Protein AF-A0A3F2RKJ8-F1 (afdb_monomer_lite)

Organism: NCBI:txid325452

Secondary structure (DSSP, 8-state):
---GGGG---SSHHHHHHHHT--TTT-B-HHHHHHHHHHH----PPPS----GGGGGGHHHHTTSHHHHHHHHHS-SEEEEEEEE--SSSS-EEEEEEEEGGG--TT-EEEE-TTPPP-SEEEEEE--TT-----HHHH-S---------------S-EEEEEEE-TTSS------

Sequence (176 aa):
MKEIADYQRPLNVPDFVAEVGVDPALGLSRDEAMTRRTLYGANRVTPPVNCPSWVCCLLPCLMRTASMQAYQEALPREATVRRRVAAAQGQPATRRMRMDAMSLVYGDVVELKAGDVAGADLRIVECSDDCVVDQVALVGDEDEEVGQGSSRKHETRRCGVTCSHNISGHQLQERH

InterPro domains:
  IPR008250 P-type ATPase, A domain superfamily [SSF81653] (96-142)
  IPR023298 P-type ATPase, transmembrane domain superfamily [SSF81665] (11-55)
  IPR050510 Cation transport ATPase (P-type) [PTHR43294] (66-143)
  IPR059000 P-type ATPase, A domain [PF00122] (95-142)

Foldseek 3Di:
DDDPVVPPDPPDPVVNCVVLVADLVAWEAPVRLVVQCVVAPWLDDDQPDPDDPVCVVCVVVVCPDPSNVLVPVQADQKWWFKHWDDDPPPDIDIDIDIDGLRSDGAFTWTKDFFPDHDRADKAWDDFDPPDDDDCCSPPPPPDPPDDDDDPPDTGTHITTIGHHHRNSPDDDPPDD

Radius of gyration: 18.81 Å; chains: 1; bounding box: 42×44×57 Å

Structure (mmCIF, N/CA/C/O backbone):
data_AF-A0A3F2RKJ8-F1
#
_entry.id   AF-A0A3F2RKJ8-F1
#
loop_
_atom_site.group_PDB
_atom_site.id
_atom_site.type_symbol
_atom_site.label_atom_id
_atom_site.label_alt_id
_atom_site.label_comp_id
_atom_site.label_asym_id
_atom_site.label_entity_id
_atom_site.label_seq_id
_atom_site.pdbx_PDB_ins_code
_atom_site.Cartn_x
_atom_site.Cartn_y
_atom_site.Cartn_z
_atom_site.occupancy
_atom_site.B_iso_or_equiv
_atom_site.auth_seq_id
_atom_site.auth_comp_id
_atom_site.auth_asym_id
_atom_site.auth_atom_id
_atom_site.pdbx_PDB_model_num
ATOM 1 N N . MET A 1 1 ? -8.482 7.883 -22.719 1.00 44.50 1 MET A N 1
ATOM 2 C CA . MET A 1 1 ? -7.393 8.174 -21.769 1.00 44.50 1 MET A CA 1
ATOM 3 C C . MET A 1 1 ? -8.048 9.039 -20.707 1.00 44.50 1 MET A C 1
ATOM 5 O O . MET A 1 1 ? -8.664 10.015 -21.108 1.00 44.50 1 MET A O 1
ATOM 9 N N . LYS A 1 2 ? -8.1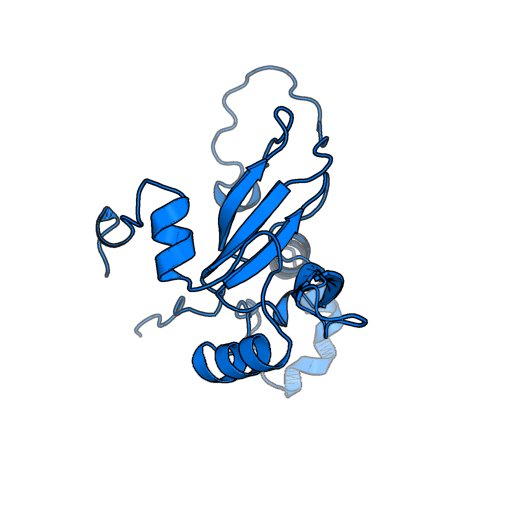05 8.606 -19.440 1.00 42.00 2 LYS A N 1
ATOM 10 C CA . LYS A 1 2 ? -8.689 9.445 -18.378 1.00 42.00 2 LYS A CA 1
ATOM 11 C C . LYS A 1 2 ? -7.809 10.681 -18.206 1.00 42.00 2 LYS A C 1
ATOM 13 O O . LYS A 1 2 ? -6.587 10.547 -18.281 1.00 42.00 2 LYS A O 1
ATOM 18 N N . GLU A 1 3 ? -8.409 11.851 -18.044 1.00 46.38 3 GLU A N 1
ATOM 19 C CA . GLU A 1 3 ? -7.647 13.077 -17.801 1.00 46.38 3 GLU A CA 1
ATOM 20 C C . GLU A 1 3 ? -7.081 13.046 -16.374 1.00 46.38 3 GLU A C 1
ATOM 22 O O . GLU A 1 3 ? -7.645 12.403 -15.491 1.00 46.38 3 GLU A O 1
ATOM 27 N N . ILE A 1 4 ? -5.968 13.740 -16.112 1.00 55.66 4 ILE A N 1
ATOM 28 C CA . ILE A 1 4 ? -5.379 13.821 -14.756 1.00 55.66 4 ILE A CA 1
ATOM 29 C C . ILE A 1 4 ? -6.412 14.354 -13.740 1.00 55.66 4 ILE A C 1
ATOM 31 O O . ILE A 1 4 ? -6.398 13.967 -12.574 1.00 55.66 4 ILE A O 1
ATOM 35 N N . ALA A 1 5 ? -7.364 15.173 -14.198 1.00 52.84 5 ALA A N 1
ATOM 36 C CA . ALA A 1 5 ? -8.484 15.665 -13.401 1.00 52.84 5 ALA A CA 1
ATOM 37 C C . ALA A 1 5 ? -9.440 14.555 -12.908 1.00 52.84 5 ALA A C 1
ATOM 39 O O . ALA A 1 5 ? -10.022 14.700 -11.836 1.00 52.84 5 ALA A O 1
ATOM 40 N N . ASP A 1 6 ? -9.543 13.417 -13.604 1.00 52.38 6 ASP A N 1
ATOM 41 C CA . ASP A 1 6 ? -10.373 12.273 -13.183 1.00 52.38 6 ASP A CA 1
ATOM 42 C C . ASP A 1 6 ? -9.792 11.537 -11.959 1.00 52.38 6 ASP A C 1
ATOM 44 O O . ASP A 1 6 ? -10.468 10.706 -11.350 1.00 52.38 6 ASP A O 1
ATOM 48 N N . TYR A 1 7 ? -8.538 11.828 -11.587 1.00 54.47 7 TYR A N 1
ATOM 49 C CA . TYR A 1 7 ? -7.895 11.323 -10.370 1.00 54.47 7 TYR A CA 1
ATOM 50 C C . TYR A 1 7 ? -8.135 12.214 -9.147 1.00 54.47 7 TYR A C 1
ATOM 52 O O . TYR A 1 7 ? -7.537 11.959 -8.096 1.00 54.47 7 TYR A O 1
ATOM 60 N N . GLN A 1 8 ? -8.994 13.241 -9.239 1.00 53.03 8 GLN A N 1
ATOM 61 C CA . GLN A 1 8 ? -9.380 14.049 -8.081 1.00 53.03 8 GLN A CA 1
ATOM 62 C C . GLN A 1 8 ? -10.181 13.212 -7.075 1.00 53.03 8 GLN A C 1
ATOM 64 O O . GLN A 1 8 ? -11.406 13.179 -7.056 1.00 53.03 8 GLN A O 1
ATOM 69 N N . ARG A 1 9 ? -9.437 12.509 -6.224 1.00 62.88 9 ARG A N 1
ATOM 70 C CA . ARG A 1 9 ? -9.925 11.835 -5.025 1.00 62.88 9 ARG A CA 1
ATOM 71 C C . ARG A 1 9 ? -10.366 12.865 -3.988 1.00 62.88 9 ARG A C 1
ATOM 73 O O . ARG A 1 9 ? -9.911 14.012 -4.056 1.00 62.88 9 ARG A O 1
ATOM 80 N N . PRO A 1 10 ? -11.163 12.461 -2.983 1.00 63.12 10 PRO A N 1
ATOM 81 C CA . PRO A 1 10 ? -11.512 13.347 -1.884 1.00 63.12 10 PRO A CA 1
ATOM 82 C C . PRO A 1 10 ? -10.256 14.024 -1.325 1.00 63.12 10 PRO A C 1
ATOM 84 O O . PRO A 1 10 ? -9.238 13.377 -1.045 1.00 63.12 10 PRO A O 1
ATOM 87 N N . LEU A 1 11 ? -10.292 15.354 -1.224 1.00 67.69 11 LEU A N 1
ATOM 88 C CA . LEU A 1 11 ? -9.155 16.129 -0.722 1.00 67.69 11 LEU A CA 1
ATOM 89 C C . LEU A 1 11 ? -8.889 15.801 0.751 1.00 67.69 11 LEU A C 1
ATOM 91 O O . LEU A 1 11 ? -7.739 15.786 1.184 1.00 67.69 11 LEU A O 1
ATOM 95 N N . ASN A 1 12 ? -9.937 15.473 1.508 1.00 84.69 12 ASN A N 1
ATOM 96 C CA . ASN A 1 12 ? -9.821 15.115 2.911 1.00 84.69 12 ASN A CA 1
ATOM 97 C C . ASN A 1 12 ? -9.617 13.595 3.099 1.00 84.69 12 ASN A C 1
ATOM 99 O O . ASN A 1 12 ? -9.983 12.764 2.269 1.00 84.69 12 ASN A O 1
ATOM 103 N N . VAL A 1 13 ? -8.961 13.235 4.199 1.00 83.50 13 VAL A N 1
ATOM 104 C CA . VAL A 1 13 ? -8.729 11.833 4.574 1.00 83.50 13 VAL A CA 1
ATOM 105 C C . VAL A 1 13 ? -10.018 11.142 5.052 1.00 83.50 13 VAL A C 1
ATOM 107 O O . VAL A 1 13 ? -10.237 10.007 4.635 1.00 83.50 13 VAL A O 1
ATOM 110 N N . PRO A 1 14 ? -10.890 11.771 5.871 1.00 87.00 14 PRO A N 1
ATOM 111 C CA . PRO A 1 14 ? -12.092 11.110 6.378 1.00 87.00 14 PRO A CA 1
ATOM 112 C C . PRO A 1 14 ? -13.078 10.658 5.295 1.00 87.00 14 PRO A C 1
ATOM 114 O O . PRO A 1 14 ? -13.563 9.531 5.378 1.00 87.00 14 PRO A O 1
ATOM 117 N N . ASP A 1 15 ? -13.341 11.469 4.264 1.00 88.00 15 ASP A N 1
ATOM 118 C CA . ASP A 1 15 ? -14.285 11.089 3.203 1.00 88.00 15 ASP A CA 1
ATOM 119 C C . ASP A 1 15 ? -13.705 9.963 2.354 1.00 88.00 15 ASP A C 1
ATOM 121 O O . ASP A 1 15 ? -14.418 9.037 1.987 1.00 88.00 15 ASP A O 1
ATOM 125 N N . PHE A 1 16 ? -12.395 9.990 2.100 1.00 85.69 16 PHE A N 1
ATOM 126 C CA . PHE A 1 16 ? -11.723 8.897 1.409 1.00 85.69 16 PHE A CA 1
ATOM 127 C C . PHE A 1 16 ? -11.779 7.587 2.215 1.00 85.69 16 PHE A C 1
ATOM 129 O O . PHE A 1 16 ? -12.049 6.527 1.659 1.00 85.69 16 PHE A O 1
ATOM 136 N N . VAL A 1 17 ? -11.576 7.641 3.534 1.00 87.62 17 VAL A N 1
ATOM 137 C CA . VAL A 1 17 ? -11.720 6.469 4.414 1.00 87.62 17 VAL A CA 1
ATOM 138 C C . VAL A 1 17 ? -13.161 5.937 4.392 1.00 87.62 17 VAL A C 1
ATOM 140 O O . VAL A 1 17 ? -13.367 4.721 4.336 1.00 87.62 17 VAL A O 1
ATOM 143 N N . ALA A 1 18 ? -14.151 6.834 4.381 1.00 87.75 18 ALA A N 1
ATOM 144 C CA . ALA A 1 18 ? -15.561 6.476 4.258 1.00 87.75 18 ALA A CA 1
ATOM 145 C C . ALA A 1 18 ? -15.889 5.847 2.891 1.00 87.75 18 ALA A C 1
ATOM 147 O O . ALA A 1 18 ? -16.616 4.857 2.844 1.00 87.75 18 ALA A O 1
ATOM 148 N N . GLU A 1 19 ? -15.316 6.366 1.801 1.00 86.81 19 GLU A N 1
ATOM 149 C CA . GLU A 1 19 ? -15.460 5.835 0.438 1.00 86.81 19 GLU A CA 1
ATOM 150 C C . GLU A 1 19 ? -14.869 4.423 0.308 1.00 86.81 19 GLU A C 1
ATOM 152 O O . GLU A 1 19 ? -15.516 3.516 -0.213 1.00 86.81 19 GLU A O 1
ATOM 157 N N . VAL A 1 20 ? -13.657 4.210 0.832 1.00 87.75 20 VAL A N 1
ATOM 158 C CA . VAL A 1 20 ? -12.975 2.902 0.822 1.00 87.75 20 VAL A CA 1
ATOM 159 C C . VAL A 1 20 ? -13.710 1.874 1.700 1.00 87.75 20 VAL A C 1
ATOM 161 O O . VAL A 1 20 ? -13.623 0.657 1.471 1.00 87.75 20 VAL A O 1
ATOM 164 N N . GLY A 1 21 ? -14.429 2.351 2.721 1.00 90.31 21 GLY A N 1
ATOM 165 C CA . GLY A 1 21 ? -15.173 1.516 3.658 1.00 90.31 21 GLY A CA 1
ATOM 166 C C . GLY A 1 21 ? -14.251 0.675 4.542 1.00 90.31 21 GLY A C 1
ATOM 167 O O . GLY A 1 21 ? -14.474 -0.526 4.708 1.00 90.31 21 GLY A O 1
ATOM 168 N N . VAL A 1 22 ? -13.182 1.280 5.068 1.00 90.62 22 VAL A N 1
ATOM 169 C CA . VAL A 1 22 ? -12.256 0.638 6.013 1.00 90.62 22 VAL A CA 1
ATOM 170 C C . VAL A 1 22 ? -12.071 1.506 7.249 1.00 90.62 22 VAL A C 1
ATOM 172 O O . VAL A 1 22 ? -11.998 2.721 7.156 1.00 90.62 22 VAL A O 1
ATOM 175 N N . ASP A 1 23 ? -11.957 0.883 8.418 1.00 91.44 23 ASP A N 1
ATOM 176 C CA . ASP A 1 23 ? -11.514 1.575 9.628 1.00 91.44 23 ASP A CA 1
ATOM 177 C C . ASP A 1 23 ? -9.972 1.538 9.694 1.00 91.44 23 ASP A C 1
ATOM 179 O O . ASP A 1 23 ? -9.411 0.443 9.817 1.00 91.44 23 ASP A O 1
ATOM 183 N N . PRO A 1 24 ? -9.263 2.682 9.633 1.00 90.25 24 PRO A N 1
ATOM 184 C CA . PRO A 1 24 ? -7.800 2.720 9.630 1.00 90.25 24 PRO A CA 1
ATOM 185 C C . PRO A 1 24 ? -7.174 2.222 10.944 1.00 90.25 24 PRO A C 1
ATOM 187 O O . PRO A 1 24 ? -6.042 1.722 10.954 1.00 90.25 24 PRO A O 1
ATOM 190 N N . ALA A 1 25 ? -7.901 2.291 12.062 1.00 90.44 25 ALA A N 1
ATOM 191 C CA . ALA A 1 25 ? -7.419 1.800 13.348 1.00 90.44 25 ALA A CA 1
ATOM 192 C C . ALA A 1 25 ? -7.466 0.266 13.434 1.00 90.44 25 ALA A C 1
ATOM 194 O O . ALA A 1 25 ? -6.635 -0.343 14.108 1.00 90.44 25 ALA A O 1
ATOM 195 N N . LEU A 1 26 ? -8.406 -0.376 12.733 1.00 91.81 26 LEU A N 1
ATOM 196 C CA . LEU A 1 26 ? -8.615 -1.827 12.804 1.00 91.81 26 LEU A CA 1
ATOM 197 C C . LEU A 1 26 ? -8.062 -2.577 11.589 1.00 91.81 26 LEU A C 1
ATOM 199 O O . LEU A 1 26 ? -7.535 -3.685 11.744 1.00 91.81 26 LEU A O 1
ATOM 203 N N . GLY A 1 27 ? -8.155 -1.970 10.408 1.00 92.81 27 GLY A N 1
ATOM 204 C CA . GLY A 1 27 ? -7.910 -2.594 9.116 1.00 92.81 27 GLY A CA 1
ATOM 205 C C . GLY A 1 27 ? -9.026 -3.549 8.683 1.00 92.81 27 GLY A C 1
ATOM 206 O O . GLY A 1 27 ? -10.055 -3.706 9.350 1.00 92.81 27 GLY A O 1
ATOM 207 N N . LEU A 1 28 ? -8.804 -4.210 7.548 1.00 94.12 28 LEU A N 1
ATOM 208 C CA . LEU A 1 28 ? -9.736 -5.189 6.987 1.00 94.12 28 LEU A CA 1
ATOM 209 C C . LEU A 1 28 ? -9.661 -6.532 7.719 1.00 94.12 28 LEU A C 1
ATOM 211 O O . LEU A 1 28 ? -8.586 -6.971 8.145 1.00 94.12 28 LEU A O 1
ATOM 215 N N . SER A 1 29 ? -10.799 -7.213 7.810 1.00 94.56 29 SER A N 1
ATOM 216 C CA . SER A 1 29 ? -10.862 -8.623 8.193 1.00 94.56 29 SER A CA 1
ATOM 217 C C . SER A 1 29 ? -10.355 -9.537 7.070 1.00 94.56 29 SER A C 1
ATOM 219 O O . SER A 1 29 ? -10.160 -9.123 5.924 1.00 94.56 29 SER A O 1
ATOM 221 N N . ARG A 1 30 ? -10.139 -10.815 7.400 1.00 92.69 30 ARG A N 1
ATOM 222 C CA . ARG A 1 30 ? -9.721 -11.834 6.425 1.00 92.69 30 ARG A CA 1
ATOM 223 C C . ARG A 1 30 ? -10.744 -12.004 5.297 1.00 92.69 30 ARG A C 1
ATOM 225 O O . ARG A 1 30 ? -10.347 -12.069 4.137 1.00 92.69 30 ARG A O 1
ATOM 232 N N . ASP A 1 31 ? -12.027 -12.054 5.633 1.00 94.31 31 ASP A N 1
ATOM 233 C CA . ASP A 1 31 ? -13.096 -12.348 4.672 1.00 94.31 31 ASP A CA 1
ATOM 234 C C . ASP A 1 31 ? -13.342 -11.163 3.730 1.00 94.31 31 ASP A C 1
ATOM 236 O O . ASP A 1 31 ? -13.503 -11.332 2.520 1.00 94.31 31 ASP A O 1
ATOM 240 N N . GLU A 1 32 ? -13.266 -9.941 4.259 1.00 94.38 32 GLU A N 1
ATOM 241 C CA . GLU A 1 32 ? -13.286 -8.712 3.463 1.00 94.38 32 GLU A CA 1
ATOM 242 C C . GLU A 1 32 ? -12.113 -8.647 2.482 1.00 94.38 32 GLU A C 1
ATOM 244 O O . GLU A 1 32 ? -12.298 -8.292 1.317 1.00 94.38 32 GLU A O 1
ATOM 249 N N . ALA A 1 33 ? -10.910 -9.008 2.937 1.00 93.25 33 ALA A N 1
ATOM 250 C CA . ALA A 1 33 ? -9.726 -9.034 2.089 1.00 93.25 33 ALA A CA 1
ATOM 251 C C . ALA A 1 33 ? -9.856 -10.074 0.966 1.00 93.25 33 ALA A C 1
ATOM 253 O O . ALA A 1 33 ? -9.529 -9.786 -0.183 1.00 93.25 33 ALA A O 1
ATOM 254 N N . MET A 1 34 ? -10.389 -11.262 1.274 1.00 93.56 34 MET A N 1
ATOM 255 C CA . MET A 1 34 ? -10.670 -12.302 0.278 1.00 93.56 34 MET A CA 1
ATOM 256 C C . MET A 1 34 ? -11.729 -11.861 -0.734 1.00 93.56 34 MET A C 1
ATOM 258 O O . MET A 1 34 ? -11.553 -12.063 -1.932 1.00 93.56 34 MET A O 1
ATOM 262 N N . THR A 1 35 ? -12.794 -11.205 -0.274 1.00 93.94 35 THR A N 1
ATOM 263 C CA . THR A 1 35 ? -13.845 -10.679 -1.155 1.00 93.94 35 THR A CA 1
ATOM 264 C C . THR A 1 35 ? -13.265 -9.650 -2.123 1.00 93.94 35 THR A C 1
ATOM 266 O O . THR A 1 35 ? -13.435 -9.763 -3.337 1.00 93.94 35 THR A O 1
ATOM 269 N N . ARG A 1 36 ? -12.488 -8.689 -1.608 1.00 92.38 36 ARG A N 1
ATOM 270 C CA . ARG A 1 36 ? -11.808 -7.682 -2.432 1.00 92.38 36 ARG A CA 1
ATOM 271 C C . ARG A 1 36 ? -10.771 -8.305 -3.369 1.00 92.38 36 ARG A C 1
ATOM 273 O O . ARG A 1 36 ? -10.645 -7.860 -4.504 1.00 92.38 36 ARG A O 1
ATOM 280 N N . ARG A 1 37 ? -10.082 -9.37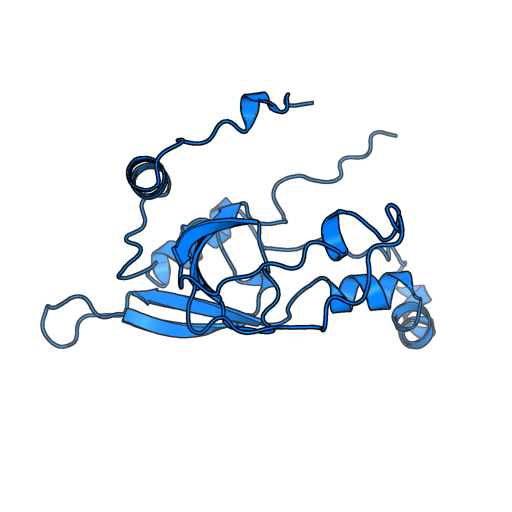0 -2.954 1.00 91.06 37 ARG A N 1
ATOM 281 C CA . ARG A 1 37 ? -9.167 -10.125 -3.821 1.00 91.06 37 ARG A CA 1
ATOM 282 C C . ARG A 1 37 ? -9.878 -10.716 -5.035 1.00 91.06 37 ARG A C 1
ATOM 284 O O . ARG A 1 37 ? -9.333 -10.659 -6.133 1.00 91.06 37 ARG A O 1
ATOM 291 N N . THR A 1 38 ? -11.076 -11.261 -4.851 1.00 90.19 38 THR A N 1
ATOM 292 C CA . THR A 1 38 ? -11.877 -11.793 -5.961 1.00 90.19 38 THR A CA 1
ATOM 293 C C . THR A 1 38 ? -12.367 -10.680 -6.892 1.00 90.19 38 THR A C 1
ATOM 295 O O . THR A 1 38 ? -12.415 -10.889 -8.099 1.00 90.19 38 THR A O 1
ATOM 298 N N . LEU A 1 39 ? -12.684 -9.495 -6.356 1.00 88.44 39 LEU A N 1
ATOM 299 C CA . LEU A 1 39 ? -13.179 -8.357 -7.142 1.00 88.44 39 LEU A CA 1
ATOM 300 C C . LEU A 1 39 ? -12.079 -7.642 -7.941 1.00 88.44 39 LEU A C 1
ATOM 302 O O . LEU A 1 39 ? -12.260 -7.367 -9.122 1.00 88.44 39 LEU A O 1
ATOM 306 N N . TYR A 1 40 ? -10.947 -7.336 -7.304 1.00 85.38 40 TYR A N 1
ATOM 307 C CA . TYR A 1 40 ? -9.880 -6.511 -7.888 1.00 85.38 40 TYR A CA 1
ATOM 308 C C . TYR A 1 40 ? -8.694 -7.323 -8.416 1.00 85.38 40 TYR A C 1
ATOM 310 O O . TYR A 1 40 ? -7.780 -6.767 -9.022 1.00 85.38 40 TYR A O 1
ATOM 318 N N . GLY A 1 41 ? -8.668 -8.631 -8.169 1.00 86.94 41 GLY A N 1
ATOM 319 C CA . GLY A 1 41 ? -7.576 -9.495 -8.588 1.00 86.94 41 GLY A CA 1
ATOM 320 C C . GLY A 1 41 ? -6.286 -9.282 -7.796 1.00 86.94 41 GLY A C 1
ATOM 321 O O . GLY A 1 41 ? -6.259 -8.732 -6.689 1.00 86.94 41 GLY A O 1
ATOM 322 N N . ALA A 1 42 ? -5.193 -9.806 -8.353 1.00 86.38 42 ALA A N 1
ATOM 323 C CA . ALA A 1 42 ? -3.906 -9.827 -7.680 1.00 86.38 42 ALA A CA 1
ATOM 324 C C . ALA A 1 42 ? -3.141 -8.522 -7.795 1.00 86.38 42 ALA A C 1
ATOM 326 O O . ALA A 1 42 ? -3.039 -8.040 -8.907 1.00 86.38 42 ALA A O 1
ATOM 327 N N . ASN A 1 43 ? -2.552 -7.995 -6.715 1.00 88.88 43 ASN A N 1
ATOM 328 C CA . ASN A 1 43 ? -1.653 -6.839 -6.786 1.00 88.88 43 ASN A CA 1
ATOM 329 C C . ASN A 1 43 ? -0.368 -7.229 -7.532 1.00 88.88 43 ASN A C 1
ATOM 331 O O . ASN A 1 43 ? 0.575 -7.709 -6.919 1.00 88.88 43 ASN A O 1
ATOM 335 N N . ARG A 1 44 ? -0.374 -7.162 -8.866 1.00 82.06 44 ARG A N 1
ATOM 336 C CA . ARG A 1 44 ? 0.687 -7.675 -9.737 1.00 82.06 44 ARG A CA 1
ATOM 337 C C . ARG A 1 44 ? 1.025 -6.665 -10.813 1.00 82.06 44 ARG A C 1
ATOM 339 O O . ARG A 1 44 ? 0.128 -6.193 -11.501 1.00 82.06 44 ARG A O 1
ATOM 346 N N . VAL A 1 45 ? 2.323 -6.426 -10.978 1.00 77.69 45 VAL A N 1
ATOM 347 C CA . VAL A 1 45 ? 2.888 -5.791 -12.168 1.00 77.69 45 VAL A CA 1
ATOM 348 C C . VAL A 1 45 ? 3.241 -6.891 -13.157 1.00 77.69 45 VAL A C 1
ATOM 350 O O . VAL A 1 45 ? 3.718 -7.959 -12.763 1.00 77.69 45 VAL A O 1
ATOM 353 N N . THR A 1 46 ? 2.980 -6.659 -14.437 1.00 74.31 46 THR A N 1
ATOM 354 C CA . THR A 1 46 ? 3.417 -7.572 -15.494 1.00 74.31 46 THR A CA 1
ATOM 355 C C . THR A 1 46 ? 4.940 -7.468 -15.624 1.00 74.31 46 THR A C 1
ATOM 357 O O . THR A 1 46 ? 5.442 -6.366 -15.844 1.00 74.31 46 THR A O 1
ATOM 360 N N . PRO A 1 47 ? 5.702 -8.567 -15.477 1.00 71.62 47 PRO A N 1
ATOM 361 C CA . PRO A 1 47 ? 7.148 -8.513 -15.642 1.00 71.62 47 PRO A CA 1
ATOM 362 C C . PRO A 1 47 ? 7.512 -8.230 -17.111 1.00 71.62 47 PRO A C 1
ATOM 364 O O . PRO A 1 47 ? 6.789 -8.659 -18.011 1.00 71.62 47 PRO A O 1
ATOM 367 N N . PRO A 1 48 ? 8.662 -7.591 -17.384 1.00 70.88 48 PRO A N 1
ATOM 368 C CA . PRO A 1 48 ? 9.063 -7.194 -18.739 1.00 70.88 48 PRO A CA 1
ATOM 369 C C . PRO A 1 48 ? 9.474 -8.372 -19.645 1.00 70.88 48 PRO A C 1
ATOM 371 O O . PRO A 1 48 ? 9.852 -8.175 -20.798 1.00 70.88 48 PRO A O 1
ATOM 374 N N . VAL A 1 49 ? 9.419 -9.612 -19.147 1.00 68.56 49 VAL A N 1
ATOM 375 C CA . VAL A 1 49 ? 9.815 -10.820 -19.879 1.00 68.56 49 VAL A CA 1
ATOM 376 C C . VAL A 1 49 ? 8.597 -11.587 -20.393 1.00 68.56 49 VAL A C 1
ATOM 378 O O . VAL A 1 49 ? 7.938 -12.313 -19.655 1.00 68.56 49 VAL A O 1
ATOM 381 N N . ASN A 1 50 ? 8.343 -11.492 -21.698 1.00 64.38 50 ASN A N 1
ATOM 382 C CA . ASN A 1 50 ? 7.372 -12.327 -22.412 1.00 64.38 50 ASN A CA 1
ATOM 383 C C . ASN A 1 50 ? 8.091 -13.472 -23.140 1.00 64.38 50 ASN A C 1
ATOM 385 O O . ASN A 1 50 ? 8.171 -13.504 -24.368 1.00 64.38 50 ASN A O 1
ATOM 389 N N . CYS A 1 51 ? 8.685 -14.397 -22.384 1.00 63.00 51 CYS A N 1
ATOM 390 C CA . CYS A 1 51 ? 9.460 -15.495 -22.963 1.00 63.00 51 CYS A CA 1
ATOM 391 C C . CYS A 1 51 ? 8.592 -16.752 -23.168 1.00 63.00 51 CYS A C 1
ATOM 393 O O . CYS A 1 51 ? 7.949 -17.206 -22.219 1.00 63.00 51 CYS A O 1
ATOM 395 N N . PRO A 1 52 ? 8.616 -17.380 -24.358 1.00 74.25 52 PRO A N 1
ATOM 396 C CA . PRO A 1 52 ? 8.046 -18.708 -24.563 1.00 74.25 52 PRO A CA 1
ATOM 397 C C . PRO A 1 52 ? 8.692 -19.756 -23.644 1.00 74.25 52 PRO A C 1
ATOM 399 O O . PRO A 1 52 ? 9.876 -19.663 -23.315 1.00 74.25 52 PRO A O 1
ATOM 402 N N . SER A 1 53 ? 7.951 -20.811 -23.301 1.00 70.75 53 SER A N 1
ATOM 403 C CA . SER A 1 53 ? 8.386 -21.856 -22.356 1.00 70.75 53 SER A CA 1
ATOM 404 C C . SER A 1 53 ? 9.688 -22.581 -22.736 1.00 70.75 53 SER A C 1
ATOM 406 O O . SER A 1 53 ? 10.368 -23.112 -21.862 1.00 70.75 53 SER A O 1
ATOM 408 N N . TRP A 1 54 ? 10.084 -22.586 -24.012 1.00 73.81 54 TRP A N 1
ATOM 409 C CA . TRP A 1 54 ? 11.339 -23.202 -24.468 1.00 73.81 54 TRP A CA 1
ATOM 410 C C . TRP A 1 54 ? 12.593 -22.373 -24.133 1.00 73.81 54 TRP A C 1
ATOM 412 O O . TRP A 1 54 ? 13.700 -22.906 -24.125 1.00 73.81 54 TRP A O 1
ATOM 422 N N . VAL A 1 55 ? 12.435 -21.089 -23.789 1.00 71.44 55 VAL A N 1
ATOM 423 C CA . VAL A 1 55 ? 13.527 -20.184 -23.378 1.00 71.44 55 VAL A CA 1
ATOM 424 C C . VAL A 1 55 ? 13.883 -20.365 -21.891 1.00 71.44 55 VAL A C 1
ATOM 426 O O . VAL A 1 55 ? 14.839 -19.767 -21.398 1.00 71.44 55 VAL A O 1
ATOM 429 N N . CYS A 1 56 ? 13.177 -21.247 -21.166 1.00 61.84 56 CYS A N 1
ATOM 430 C CA . CYS A 1 56 ? 13.387 -21.506 -19.738 1.00 61.84 56 CYS A CA 1
ATOM 431 C C . CYS A 1 56 ? 14.847 -21.844 -19.364 1.00 61.84 56 CYS A C 1
ATOM 433 O O . CYS A 1 56 ? 15.290 -21.513 -18.266 1.00 61.84 56 CYS A O 1
ATOM 435 N N . CYS A 1 57 ? 15.634 -22.415 -20.283 1.00 64.25 57 CYS A N 1
ATOM 436 C CA . CYS A 1 57 ? 17.057 -22.709 -20.067 1.00 64.25 57 CYS A CA 1
ATOM 437 C C . CYS A 1 57 ? 17.948 -21.454 -19.936 1.00 64.25 57 CYS A C 1
ATOM 439 O O . CYS A 1 57 ? 19.060 -21.548 -19.422 1.00 64.25 57 CYS A O 1
ATOM 441 N N . LEU A 1 58 ? 17.475 -20.281 -20.376 1.00 67.38 58 LEU A N 1
ATOM 442 C CA . LEU A 1 58 ? 18.189 -18.998 -20.307 1.00 67.38 58 LEU A CA 1
ATOM 443 C C . LEU A 1 58 ? 17.698 -18.093 -19.165 1.00 67.38 58 LEU A C 1
ATOM 445 O O . LEU A 1 58 ? 18.229 -16.994 -18.988 1.00 67.38 58 LEU A O 1
ATOM 449 N N . LEU A 1 59 ?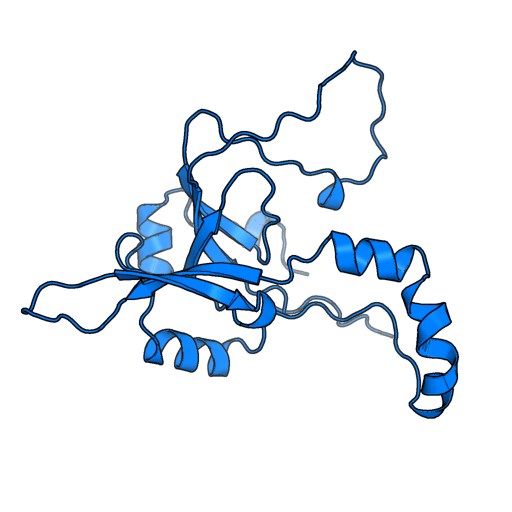 16.724 -18.545 -18.363 1.00 72.19 59 LEU A N 1
ATOM 450 C CA . LEU A 1 59 ? 16.173 -17.781 -17.236 1.00 72.19 59 LEU A CA 1
ATOM 4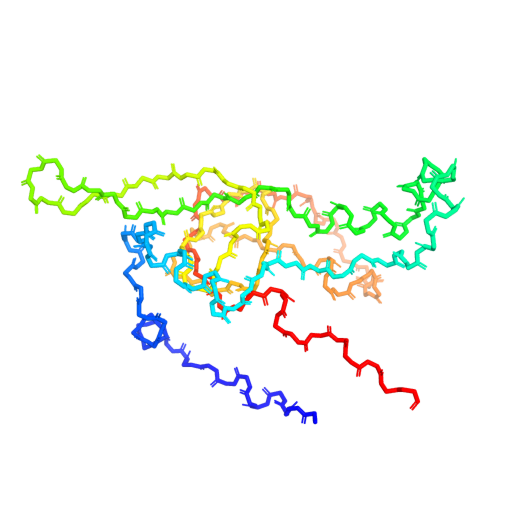51 C C . LEU A 1 59 ? 17.245 -17.234 -16.275 1.00 72.19 59 LEU A C 1
ATOM 453 O O . LEU A 1 59 ? 17.138 -16.061 -15.917 1.00 72.19 59 LEU A O 1
ATOM 457 N N . PRO A 1 60 ? 18.315 -17.975 -15.910 1.00 73.94 60 PRO A N 1
ATOM 458 C CA . PRO A 1 60 ? 19.376 -17.421 -15.064 1.00 73.94 60 PRO A CA 1
ATOM 459 C C . PRO A 1 60 ? 20.089 -16.207 -15.680 1.00 73.94 60 PRO A C 1
ATOM 461 O O . PRO A 1 60 ? 20.567 -15.339 -14.955 1.00 73.94 60 PRO A O 1
ATOM 464 N N . CYS A 1 61 ? 20.163 -16.121 -17.010 1.00 74.00 61 CYS A N 1
ATOM 465 C CA . CYS A 1 61 ? 20.753 -14.982 -17.713 1.00 74.00 61 CYS A CA 1
ATOM 466 C C . CYS A 1 61 ? 19.760 -13.821 -17.842 1.00 74.00 61 CYS A C 1
ATOM 468 O O . CYS A 1 61 ? 20.141 -12.678 -17.607 1.00 74.00 61 CYS A O 1
ATOM 470 N N . LEU A 1 62 ? 18.490 -14.111 -18.137 1.00 75.56 62 LEU A N 1
ATOM 471 C CA . LEU A 1 62 ? 17.421 -13.109 -18.225 1.00 75.56 62 LEU A CA 1
ATOM 472 C C . LEU A 1 62 ? 17.184 -12.388 -16.892 1.00 75.56 62 LEU A C 1
ATOM 474 O O . LEU A 1 62 ? 17.052 -11.167 -16.877 1.00 75.56 62 LEU A O 1
ATOM 478 N N . MET A 1 63 ? 17.213 -13.108 -15.767 1.00 78.88 63 MET A N 1
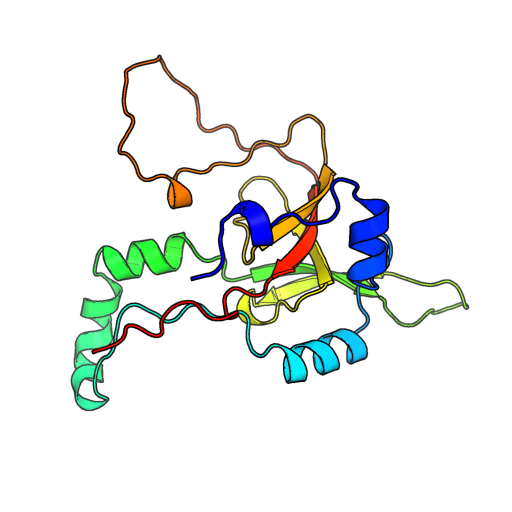ATOM 479 C CA . MET A 1 63 ? 17.047 -12.520 -14.428 1.00 78.88 63 MET A CA 1
ATOM 480 C C . MET A 1 63 ? 18.213 -11.609 -14.002 1.00 78.88 63 MET A C 1
ATOM 482 O O . MET A 1 63 ? 18.072 -10.867 -13.037 1.00 78.88 63 MET A O 1
ATOM 486 N N . ARG A 1 64 ? 19.355 -11.650 -14.704 1.00 84.31 64 ARG A N 1
ATOM 487 C CA . ARG A 1 64 ? 20.512 -10.764 -14.467 1.00 84.31 64 ARG A CA 1
ATOM 488 C C . ARG A 1 64 ? 20.547 -9.540 -15.378 1.00 84.31 64 ARG A C 1
ATOM 490 O O . ARG A 1 64 ? 21.492 -8.764 -15.306 1.00 84.31 64 ARG A O 1
ATOM 497 N N . THR A 1 65 ? 19.573 -9.386 -16.268 1.00 84.25 65 THR A N 1
ATOM 498 C CA . THR A 1 65 ? 19.474 -8.166 -17.074 1.00 84.25 65 THR A CA 1
ATOM 499 C C . THR A 1 65 ? 19.154 -6.976 -16.172 1.00 84.25 65 THR A C 1
ATOM 501 O O . THR A 1 65 ? 18.425 -7.127 -15.190 1.00 84.25 65 THR A O 1
ATOM 504 N N . ALA A 1 66 ? 19.669 -5.794 -16.519 1.00 84.12 66 ALA A N 1
ATOM 505 C CA . ALA A 1 66 ? 19.438 -4.571 -15.749 1.00 84.12 66 ALA A CA 1
ATOM 506 C C . ALA A 1 66 ? 17.936 -4.292 -15.556 1.00 84.12 66 ALA A C 1
ATOM 508 O O . ALA A 1 66 ? 17.503 -3.968 -14.457 1.00 84.12 66 ALA A O 1
ATOM 509 N N . SER A 1 67 ? 17.117 -4.533 -16.586 1.00 82.75 67 SER A N 1
ATOM 510 C CA . SER A 1 67 ? 15.661 -4.363 -16.515 1.00 82.75 67 SER A CA 1
ATOM 511 C C . SER A 1 67 ? 14.992 -5.298 -15.500 1.00 82.75 67 SER A C 1
ATOM 513 O O . SER A 1 67 ? 14.081 -4.882 -14.791 1.00 82.75 67 SER A O 1
ATOM 515 N N . MET A 1 68 ? 15.436 -6.557 -15.398 1.00 82.50 68 MET A N 1
ATOM 516 C CA . MET A 1 68 ? 14.891 -7.498 -14.412 1.00 82.50 68 MET A CA 1
ATOM 517 C C . MET A 1 68 ? 15.374 -7.200 -12.992 1.00 82.50 68 MET A C 1
ATOM 519 O O . MET A 1 68 ? 14.608 -7.398 -12.052 1.00 82.50 68 MET A O 1
ATOM 523 N N . GLN A 1 69 ? 16.612 -6.725 -12.833 1.00 83.12 69 GLN A N 1
ATOM 524 C CA . GLN A 1 69 ? 17.134 -6.279 -11.539 1.00 83.12 69 GLN A CA 1
ATOM 525 C C . GLN A 1 69 ? 16.366 -5.050 -11.042 1.00 83.12 69 GLN A C 1
ATOM 527 O O . GLN A 1 69 ? 15.820 -5.097 -9.945 1.00 83.12 69 GLN A O 1
ATOM 532 N N . ALA A 1 70 ? 16.186 -4.034 -11.892 1.00 80.56 70 ALA A N 1
ATOM 533 C CA . ALA A 1 70 ? 15.384 -2.854 -11.575 1.00 80.56 70 ALA A CA 1
ATOM 534 C C . ALA A 1 70 ? 13.930 -3.218 -11.220 1.00 80.56 70 ALA A C 1
ATOM 536 O O . ALA A 1 70 ? 13.396 -2.742 -10.223 1.00 80.56 70 ALA A O 1
ATOM 537 N N . TYR A 1 71 ? 13.303 -4.133 -11.971 1.00 80.62 71 TYR A N 1
ATOM 538 C CA . TYR A 1 71 ? 11.961 -4.640 -11.654 1.00 80.62 71 TYR A CA 1
ATOM 539 C C . TYR A 1 71 ? 11.887 -5.296 -10.261 1.00 80.62 71 TYR A C 1
ATOM 541 O O . TYR A 1 71 ? 10.902 -5.128 -9.545 1.00 80.62 71 TYR A O 1
ATOM 549 N N . GLN A 1 72 ? 12.914 -6.056 -9.870 1.00 80.38 72 GLN A N 1
ATOM 550 C CA . GLN A 1 72 ? 12.967 -6.718 -8.563 1.00 80.38 72 GLN A CA 1
ATOM 551 C C . GLN A 1 72 ? 13.274 -5.751 -7.415 1.00 80.38 72 GLN A C 1
ATOM 553 O O . GLN A 1 72 ? 12.807 -5.985 -6.304 1.00 80.38 72 GLN A O 1
ATOM 558 N N . GLU A 1 73 ? 14.055 -4.702 -7.669 1.00 81.19 73 GLU A N 1
ATOM 559 C CA . GLU A 1 73 ? 14.389 -3.666 -6.685 1.00 81.19 73 GLU A CA 1
ATOM 560 C C . GLU A 1 73 ? 13.218 -2.708 -6.446 1.00 81.19 73 GLU A C 1
ATOM 562 O O . GLU A 1 73 ? 12.968 -2.315 -5.308 1.00 81.19 73 GLU A O 1
ATOM 567 N N . ALA A 1 74 ? 12.453 -2.393 -7.494 1.00 79.81 74 ALA A N 1
ATOM 568 C CA . ALA A 1 74 ? 11.305 -1.495 -7.412 1.00 79.81 74 ALA A CA 1
ATOM 569 C C . ALA A 1 74 ? 10.092 -2.105 -6.691 1.00 79.81 74 ALA A C 1
ATOM 571 O O . ALA A 1 74 ? 9.230 -1.370 -6.210 1.00 79.81 74 ALA A O 1
ATOM 572 N N . LEU A 1 75 ? 9.992 -3.438 -6.616 1.00 81.38 75 LEU A N 1
ATOM 573 C CA . LEU A 1 75 ? 8.834 -4.119 -6.036 1.00 81.38 75 LEU A CA 1
ATOM 574 C C . LEU A 1 75 ? 9.182 -4.799 -4.707 1.00 81.38 75 LEU A C 1
ATOM 576 O O . LEU A 1 75 ? 9.978 -5.743 -4.682 1.00 81.38 75 LEU A O 1
ATOM 580 N N . PRO A 1 76 ? 8.540 -4.409 -3.590 1.00 87.69 76 PRO A N 1
ATOM 581 C CA . PRO A 1 76 ? 8.743 -5.103 -2.331 1.00 87.69 76 PRO A CA 1
ATOM 582 C C . PRO A 1 76 ? 8.202 -6.530 -2.427 1.00 87.69 76 PRO A C 1
ATOM 584 O O . PRO A 1 76 ? 7.148 -6.785 -3.007 1.00 87.69 76 PRO A O 1
ATOM 587 N N . ARG A 1 77 ? 8.898 -7.478 -1.797 1.00 87.75 77 ARG A N 1
ATOM 588 C CA . ARG A 1 77 ? 8.413 -8.864 -1.678 1.00 87.75 77 ARG A CA 1
ATOM 589 C C . ARG A 1 77 ? 7.312 -9.000 -0.637 1.00 87.75 77 ARG A C 1
ATOM 591 O O . ARG A 1 77 ? 6.392 -9.793 -0.800 1.00 87.75 77 ARG A O 1
ATOM 598 N N . GLU A 1 78 ? 7.409 -8.230 0.439 1.00 92.62 78 GLU A N 1
ATOM 599 C CA . GLU A 1 78 ? 6.487 -8.289 1.565 1.00 92.62 78 GLU A CA 1
ATOM 600 C C . GLU A 1 78 ? 5.920 -6.908 1.872 1.00 92.62 78 GLU A C 1
ATOM 602 O O . GLU A 1 78 ? 6.589 -5.892 1.710 1.00 92.62 78 GLU A O 1
ATOM 607 N N . ALA A 1 79 ? 4.696 -6.892 2.381 1.00 91.81 79 ALA A N 1
ATOM 608 C CA . ALA A 1 79 ? 4.058 -5.723 2.948 1.00 91.81 79 ALA A CA 1
ATOM 609 C C . ALA A 1 79 ? 3.584 -6.036 4.368 1.00 91.81 79 ALA A C 1
ATOM 611 O O . ALA A 1 79 ? 3.159 -7.153 4.690 1.00 91.81 79 ALA A O 1
ATOM 612 N N . THR A 1 80 ? 3.651 -5.030 5.232 1.00 94.56 80 THR A N 1
ATOM 613 C CA . THR A 1 80 ? 3.144 -5.131 6.597 1.00 94.56 80 THR A CA 1
ATOM 614 C C . THR A 1 80 ? 1.767 -4.492 6.649 1.00 94.56 80 THR A C 1
ATOM 616 O O . THR A 1 80 ? 1.637 -3.296 6.427 1.00 94.56 80 THR A O 1
ATOM 619 N N . VAL A 1 81 ? 0.733 -5.274 6.952 1.00 94.62 81 VAL A N 1
ATOM 620 C CA . VAL A 1 81 ? -0.652 -4.795 7.021 1.00 94.62 81 VAL A CA 1
ATOM 621 C C . VAL A 1 81 ? -1.225 -4.912 8.423 1.00 94.62 81 VAL A C 1
ATOM 623 O O . VAL A 1 81 ? -0.877 -5.808 9.198 1.00 94.62 81 VAL A O 1
ATOM 626 N N . ARG A 1 82 ? -2.159 -4.025 8.734 1.00 94.44 82 ARG A N 1
ATOM 627 C CA . ARG A 1 82 ? -3.010 -4.084 9.914 1.00 94.44 82 ARG A CA 1
ATOM 628 C C . ARG A 1 82 ? -4.299 -4.829 9.558 1.00 94.44 82 ARG A C 1
ATOM 630 O O . ARG A 1 82 ? -4.989 -4.465 8.608 1.00 94.44 82 ARG A O 1
ATOM 637 N N . ARG A 1 83 ? -4.603 -5.908 10.286 1.00 93.75 83 ARG A N 1
ATOM 638 C CA . ARG A 1 83 ? -5.775 -6.765 10.048 1.00 93.75 83 ARG A CA 1
ATOM 639 C C . ARG A 1 83 ? -6.667 -6.826 11.269 1.00 93.75 83 ARG A C 1
ATOM 641 O O . ARG A 1 83 ? -6.189 -7.095 12.373 1.00 93.75 83 ARG A O 1
ATOM 648 N N . ARG A 1 84 ? -7.972 -6.692 11.045 1.00 94.50 84 ARG A N 1
ATOM 649 C CA . ARG A 1 84 ? -8.979 -6.949 12.070 1.00 94.50 84 ARG A CA 1
ATOM 650 C C . ARG A 1 84 ? -8.985 -8.437 12.390 1.00 94.50 84 ARG A C 1
ATOM 652 O O . ARG A 1 84 ? -9.054 -9.276 11.490 1.00 94.50 84 ARG A O 1
ATOM 659 N N . VAL A 1 85 ? -8.931 -8.760 13.675 1.00 92.06 85 VAL A N 1
ATOM 660 C CA . VAL A 1 85 ? -9.007 -10.134 14.175 1.00 92.06 85 VAL A CA 1
ATOM 661 C C . VAL A 1 85 ? -10.230 -10.303 15.066 1.00 92.06 85 VAL A C 1
ATOM 663 O O . VAL A 1 85 ? -10.786 -9.326 15.572 1.00 92.06 85 VAL A O 1
ATOM 666 N N . ALA A 1 86 ? -10.670 -11.552 15.227 1.00 85.75 86 ALA A N 1
ATOM 667 C CA . ALA A 1 86 ? -11.801 -11.874 16.083 1.00 85.75 86 ALA A CA 1
ATOM 668 C C . ALA A 1 86 ? -11.559 -11.356 17.509 1.00 85.75 86 ALA A C 1
ATOM 670 O O . ALA A 1 86 ? -10.479 -11.534 18.079 1.00 85.75 86 ALA A O 1
ATOM 671 N N . ALA A 1 87 ? -12.575 -10.705 18.067 1.00 80.81 87 ALA A N 1
ATOM 672 C CA . ALA A 1 87 ? -12.554 -10.196 19.425 1.00 80.81 87 ALA A CA 1
ATOM 673 C C . ALA A 1 87 ? -12.470 -11.361 20.421 1.00 80.81 87 ALA A C 1
ATOM 675 O O . ALA A 1 87 ? -13.316 -12.252 20.396 1.00 80.81 87 ALA A O 1
ATOM 676 N N . ALA A 1 88 ? -11.497 -11.340 21.334 1.00 72.94 88 ALA A N 1
ATOM 677 C CA . ALA A 1 88 ? -11.439 -12.322 22.420 1.00 72.94 88 ALA A CA 1
ATOM 678 C C . ALA A 1 88 ? -12.474 -12.034 23.531 1.00 72.94 88 ALA A C 1
ATOM 680 O O . ALA A 1 88 ? -12.834 -12.938 24.277 1.00 72.94 88 ALA A O 1
ATOM 681 N N . GLN A 1 89 ? -12.938 -10.780 23.660 1.00 77.62 89 GLN A N 1
ATOM 682 C CA . GLN A 1 89 ? -13.771 -10.293 24.778 1.00 77.62 89 GLN A CA 1
ATOM 683 C C . GLN A 1 89 ? -14.850 -9.284 24.329 1.00 77.62 89 GLN A C 1
ATOM 685 O O . GLN A 1 89 ? -15.281 -8.427 25.093 1.00 77.62 89 GLN A O 1
ATOM 690 N N . GLY A 1 90 ? -15.268 -9.332 23.061 1.00 78.62 90 GLY A N 1
ATOM 691 C CA . GLY A 1 90 ? -16.237 -8.379 22.501 1.00 78.62 90 GLY A CA 1
ATOM 692 C C . GLY A 1 90 ? -15.662 -7.006 22.120 1.00 78.62 90 GLY A C 1
ATOM 693 O O . GLY A 1 90 ? -16.345 -6.256 21.429 1.00 78.62 90 GLY A O 1
ATOM 694 N N . GLN A 1 91 ? -14.408 -6.683 22.472 1.00 79.50 91 GLN A N 1
ATOM 695 C CA . GLN A 1 91 ? -13.711 -5.529 21.891 1.00 79.50 91 GLN A CA 1
ATOM 696 C C . GLN A 1 91 ? -13.052 -5.869 20.547 1.00 79.50 91 GLN A C 1
ATOM 698 O O . GLN A 1 91 ? -12.392 -6.909 20.437 1.00 79.50 91 GLN A O 1
ATOM 703 N N . PRO A 1 92 ? -13.163 -4.987 19.535 1.00 84.38 92 PRO A N 1
ATOM 704 C CA . PRO A 1 92 ? -12.457 -5.164 18.277 1.00 84.38 92 PRO A CA 1
ATOM 705 C C . PRO A 1 92 ? -10.947 -5.179 18.527 1.00 84.38 92 PRO A C 1
ATOM 707 O O . PRO A 1 92 ? -10.404 -4.320 19.220 1.00 84.38 92 PRO A O 1
ATOM 710 N N . ALA A 1 93 ? -10.272 -6.170 17.956 1.00 90.19 93 ALA A N 1
ATOM 711 C CA . ALA A 1 93 ? -8.832 -6.322 18.057 1.00 90.19 93 ALA A CA 1
ATOM 712 C C . ALA A 1 93 ? -8.203 -6.255 16.666 1.00 90.19 93 ALA A C 1
ATOM 714 O O . ALA A 1 93 ? -8.817 -6.607 15.654 1.00 90.19 93 ALA A O 1
ATOM 715 N N . THR A 1 94 ? -6.951 -5.815 16.624 1.00 93.38 94 THR A N 1
ATOM 716 C CA . THR A 1 94 ? -6.165 -5.754 15.397 1.00 93.38 94 THR A CA 1
ATOM 717 C C . THR A 1 94 ? -4.820 -6.438 15.581 1.00 93.38 94 THR A C 1
ATOM 719 O O . THR A 1 94 ? -4.275 -6.505 16.686 1.00 93.38 94 THR A O 1
ATOM 722 N N . ARG A 1 95 ? -4.280 -6.972 14.489 1.00 93.56 95 ARG A N 1
ATOM 723 C CA . ARG A 1 95 ? -2.975 -7.619 14.448 1.00 93.56 95 ARG A CA 1
ATOM 724 C C . ARG A 1 95 ? -2.185 -7.112 13.252 1.00 93.56 95 ARG A C 1
ATOM 726 O O . ARG A 1 95 ? -2.681 -7.089 12.129 1.00 93.56 95 ARG A O 1
ATOM 733 N N . ARG A 1 96 ? -0.915 -6.789 13.493 1.00 93.69 96 ARG A N 1
ATOM 734 C CA . ARG A 1 96 ? 0.051 -6.528 12.426 1.00 93.69 96 ARG A CA 1
ATOM 735 C C . ARG A 1 96 ? 0.496 -7.849 11.804 1.00 93.69 96 ARG A C 1
ATOM 737 O O . ARG A 1 96 ? 0.927 -8.754 12.522 1.00 93.69 96 ARG A O 1
ATOM 744 N N . MET A 1 97 ? 0.398 -7.962 10.488 1.00 93.56 97 MET A N 1
ATOM 745 C CA . MET A 1 97 ? 0.745 -9.163 9.736 1.00 93.56 97 MET A CA 1
ATOM 746 C C . MET A 1 97 ? 1.685 -8.800 8.593 1.00 93.56 97 MET A C 1
ATOM 748 O O . MET A 1 97 ? 1.401 -7.883 7.830 1.00 93.56 97 MET A O 1
ATOM 752 N N . ARG A 1 98 ? 2.792 -9.534 8.467 1.00 94.56 98 ARG A N 1
ATOM 753 C CA . ARG A 1 98 ? 3.600 -9.528 7.246 1.00 94.56 98 ARG A CA 1
ATOM 754 C C . ARG A 1 98 ? 3.003 -10.514 6.258 1.00 94.56 98 ARG A C 1
ATOM 756 O O . ARG A 1 98 ? 2.642 -11.626 6.645 1.00 94.56 98 ARG A O 1
ATOM 763 N N . MET A 1 99 ? 2.870 -10.086 5.016 1.00 93.38 99 MET A N 1
ATOM 764 C CA . MET A 1 99 ? 2.362 -10.901 3.924 1.00 93.38 99 MET A CA 1
ATOM 765 C C . MET A 1 99 ? 3.078 -10.553 2.632 1.00 93.38 99 MET A C 1
ATOM 767 O O . MET A 1 99 ? 3.704 -9.506 2.530 1.00 93.38 99 MET A O 1
ATOM 771 N N . ASP A 1 100 ? 2.956 -11.433 1.650 1.00 93.00 100 ASP A N 1
ATOM 772 C CA . ASP A 1 100 ? 3.430 -11.185 0.297 1.00 93.00 100 ASP A CA 1
ATOM 773 C C . ASP A 1 100 ? 2.778 -9.912 -0.276 1.00 93.00 100 ASP A C 1
ATOM 775 O O . ASP A 1 100 ? 1.558 -9.739 -0.177 1.00 93.00 100 ASP A O 1
ATOM 779 N N . ALA A 1 101 ? 3.574 -9.015 -0.862 1.00 91.06 101 ALA A N 1
ATOM 780 C CA . ALA A 1 101 ? 3.079 -7.741 -1.392 1.00 91.06 101 ALA A CA 1
ATOM 781 C C . ALA A 1 101 ? 2.041 -7.950 -2.506 1.00 91.06 101 ALA A C 1
ATOM 783 O O . ALA A 1 101 ? 1.109 -7.154 -2.660 1.00 91.06 101 ALA A O 1
ATOM 784 N N . MET A 1 102 ? 2.116 -9.080 -3.217 1.00 90.00 102 MET A N 1
ATOM 785 C CA . MET A 1 102 ? 1.144 -9.436 -4.249 1.00 90.00 102 MET A CA 1
ATOM 786 C C . MET A 1 102 ? -0.206 -9.843 -3.670 1.00 90.00 102 MET A C 1
ATOM 788 O O . MET A 1 102 ? -1.162 -10.023 -4.428 1.00 90.00 102 MET A O 1
ATOM 792 N N . SER A 1 103 ? -0.301 -10.024 -2.353 1.00 92.19 103 SER A N 1
ATOM 793 C CA . SER A 1 103 ? -1.530 -10.320 -1.614 1.00 92.19 103 SER A CA 1
ATOM 794 C C . SER A 1 103 ? -2.238 -9.069 -1.095 1.00 92.19 103 SER A C 1
ATOM 796 O O . SER A 1 103 ? -3.350 -9.202 -0.585 1.00 92.19 103 SER A O 1
ATOM 798 N N . LEU A 1 104 ? -1.644 -7.879 -1.262 1.00 93.44 104 LEU A N 1
ATOM 799 C CA . LEU A 1 104 ? -2.323 -6.616 -0.980 1.00 93.44 104 LEU A CA 1
ATOM 800 C C . LEU A 1 104 ? -3.605 -6.493 -1.810 1.00 93.44 104 LEU A C 1
ATOM 802 O O . LEU A 1 104 ? -3.681 -6.948 -2.959 1.00 93.44 104 LEU A O 1
ATOM 806 N N . VAL A 1 105 ? -4.619 -5.890 -1.200 1.00 93.31 105 VAL A N 1
ATOM 807 C CA . VAL A 1 105 ? -5.891 -5.560 -1.842 1.00 93.31 105 VAL A CA 1
ATOM 808 C C . VAL A 1 105 ? -6.281 -4.113 -1.559 1.00 93.31 105 VAL A C 1
ATOM 810 O O . VAL A 1 105 ? -5.851 -3.521 -0.567 1.00 93.31 105 VAL A O 1
ATOM 813 N N . TYR A 1 106 ? -7.128 -3.552 -2.423 1.00 91.12 106 TYR A N 1
ATOM 814 C CA . TYR A 1 106 ? -7.723 -2.233 -2.224 1.00 91.12 106 TYR A CA 1
ATOM 815 C C . TYR A 1 106 ? -8.340 -2.123 -0.820 1.00 91.12 106 TYR A C 1
ATOM 817 O O . TYR A 1 106 ? -9.041 -3.031 -0.373 1.00 91.12 106 TYR A O 1
ATOM 825 N N . GLY A 1 107 ? -8.062 -1.028 -0.115 1.00 91.06 107 GLY A N 1
ATOM 826 C CA . GLY A 1 107 ? -8.527 -0.794 1.252 1.00 91.06 107 GLY A CA 1
ATOM 827 C C . GLY A 1 107 ? -7.711 -1.464 2.358 1.00 91.06 107 GLY A C 1
ATOM 828 O O . GLY A 1 107 ? -8.031 -1.285 3.532 1.00 91.06 107 GLY A O 1
ATOM 829 N N . ASP A 1 108 ? -6.640 -2.196 2.042 1.00 94.44 108 ASP A N 1
ATOM 830 C CA . ASP A 1 108 ? -5.688 -2.627 3.068 1.00 94.44 108 ASP A CA 1
ATOM 831 C C . ASP A 1 108 ? -5.087 -1.430 3.800 1.00 94.44 108 ASP A C 1
ATOM 833 O O . ASP A 1 108 ? -4.783 -0.411 3.188 1.00 94.44 108 ASP A O 1
ATOM 837 N N . VAL A 1 109 ? -4.883 -1.560 5.109 1.00 94.38 109 VAL A N 1
ATOM 838 C CA . VAL A 1 109 ? -4.137 -0.581 5.907 1.00 94.38 109 VAL A CA 1
ATOM 839 C C . VAL A 1 109 ? -2.715 -1.105 6.049 1.00 94.38 109 VAL A C 1
ATOM 841 O O . VAL A 1 109 ? -2.482 -2.106 6.726 1.00 94.38 109 VAL A O 1
ATOM 844 N N . VAL A 1 110 ? -1.778 -0.461 5.369 1.00 93.75 110 VAL A N 1
ATOM 845 C CA . VAL A 1 110 ? -0.358 -0.804 5.317 1.00 93.75 110 VAL A CA 1
ATOM 846 C C . VAL A 1 110 ? 0.396 0.047 6.341 1.00 93.75 110 VAL A C 1
ATOM 848 O O . VAL A 1 110 ? 0.132 1.236 6.503 1.00 93.75 110 VAL A O 1
ATOM 851 N N . GLU A 1 111 ? 1.333 -0.571 7.053 1.00 93.12 111 GLU A N 1
ATOM 852 C CA . GLU A 1 111 ? 2.280 0.115 7.930 1.00 93.12 111 GLU A CA 1
ATOM 853 C C . GLU A 1 111 ? 3.657 0.115 7.267 1.00 93.12 111 GLU A C 1
ATOM 855 O O . GLU A 1 111 ? 4.222 -0.955 7.038 1.00 93.12 111 GLU A O 1
ATOM 860 N N . LEU A 1 112 ? 4.198 1.304 7.001 1.00 90.69 112 LEU A N 1
ATOM 861 C CA . LEU A 1 112 ? 5.548 1.479 6.467 1.00 90.69 112 LEU A CA 1
ATOM 862 C C . LEU A 1 112 ? 6.511 1.968 7.551 1.00 90.69 112 LEU A C 1
ATOM 864 O O . LEU A 1 112 ? 6.142 2.733 8.453 1.00 90.69 112 LEU A O 1
ATOM 868 N N . LYS A 1 113 ? 7.758 1.518 7.445 1.00 88.00 113 LYS A N 1
ATOM 869 C CA . LYS A 1 113 ? 8.910 1.966 8.228 1.00 88.00 113 LYS A CA 1
ATOM 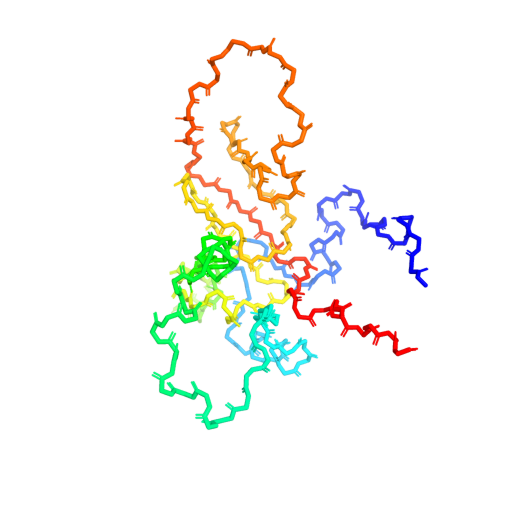870 C C . LYS A 1 113 ? 10.028 2.425 7.299 1.00 88.00 113 LYS A C 1
ATOM 872 O O . LYS A 1 113 ? 10.016 2.137 6.107 1.00 88.00 113 LYS A O 1
ATOM 877 N N . ALA A 1 114 ? 11.025 3.101 7.862 1.00 85.00 114 ALA A N 1
ATOM 878 C CA . ALA A 1 114 ? 12.244 3.440 7.137 1.00 85.00 114 ALA A CA 1
ATOM 879 C C . ALA A 1 114 ? 12.849 2.222 6.423 1.00 85.00 114 ALA A C 1
ATOM 881 O O . ALA A 1 114 ? 13.104 1.190 7.047 1.00 85.00 114 ALA A O 1
ATOM 882 N N . GLY A 1 115 ? 13.097 2.388 5.123 1.00 85.06 115 GLY A N 1
ATOM 883 C CA . GLY A 1 115 ? 13.643 1.357 4.242 1.00 85.06 115 GLY A CA 1
ATOM 884 C C . GLY A 1 115 ? 12.599 0.426 3.617 1.00 85.06 115 GLY A C 1
ATOM 885 O O . GLY A 1 115 ? 12.973 -0.389 2.777 1.00 85.06 115 GLY A O 1
ATOM 886 N N . ASP A 1 116 ? 11.318 0.534 3.984 1.00 88.06 116 ASP A N 1
ATOM 887 C CA . ASP A 1 116 ? 10.253 -0.189 3.289 1.00 88.06 116 ASP A CA 1
ATOM 888 C C . ASP A 1 116 ? 9.932 0.502 1.953 1.00 88.06 116 ASP A C 1
ATOM 890 O O . ASP A 1 116 ? 9.816 1.725 1.878 1.00 88.06 116 ASP A O 1
ATOM 894 N N . VAL A 1 117 ? 9.731 -0.297 0.905 1.00 86.81 117 VAL A N 1
ATOM 895 C CA . VAL A 1 117 ? 9.242 0.175 -0.398 1.00 86.81 117 VAL A CA 1
ATOM 896 C C . VAL A 1 117 ? 7.719 0.045 -0.427 1.00 86.81 117 VAL A C 1
ATOM 898 O O . VAL A 1 117 ? 7.161 -0.956 0.031 1.00 86.81 117 VAL A O 1
ATOM 901 N N . ALA A 1 118 ? 7.024 1.050 -0.960 1.00 87.81 118 ALA A N 1
ATOM 902 C CA . ALA A 1 118 ? 5.576 0.999 -1.131 1.00 87.81 118 ALA A CA 1
ATOM 903 C C . ALA A 1 118 ? 5.198 -0.020 -2.221 1.00 87.81 118 ALA A C 1
ATOM 905 O O . ALA A 1 118 ? 5.582 0.115 -3.376 1.00 87.81 118 ALA A O 1
ATOM 906 N N . GLY A 1 119 ? 4.432 -1.052 -1.856 1.00 87.50 119 GLY A N 1
ATOM 907 C CA . GLY A 1 119 ? 4.040 -2.132 -2.776 1.00 87.50 119 GLY A CA 1
ATOM 908 C C . GLY A 1 119 ? 2.742 -1.899 -3.546 1.00 87.50 119 GLY A C 1
ATOM 909 O O . GLY A 1 119 ? 2.246 -2.829 -4.176 1.00 87.50 119 GLY A O 1
ATOM 910 N N . ALA A 1 120 ? 2.146 -0.716 -3.425 1.00 88.06 120 ALA A N 1
ATOM 911 C CA . ALA A 1 120 ? 0.915 -0.296 -4.088 1.00 88.06 120 ALA A CA 1
ATOM 912 C C . ALA A 1 120 ? 0.821 1.236 -4.044 1.00 88.06 120 ALA A C 1
ATOM 914 O O . ALA A 1 120 ? 1.598 1.875 -3.336 1.00 88.06 120 ALA A O 1
ATOM 915 N N . ASP A 1 121 ? -0.171 1.815 -4.720 1.00 87.12 121 ASP A N 1
ATOM 916 C CA . ASP A 1 121 ? -0.480 3.236 -4.568 1.00 87.12 121 ASP A CA 1
ATOM 917 C C . ASP A 1 121 ? -1.205 3.468 -3.244 1.00 87.12 121 ASP A C 1
ATOM 919 O O . ASP A 1 121 ? -2.309 2.955 -3.017 1.00 87.12 121 ASP A O 1
ATOM 923 N N . LEU A 1 122 ? -0.620 4.276 -2.363 1.00 87.19 122 LEU A N 1
ATOM 924 C CA . LEU A 1 122 ? -1.095 4.453 -0.991 1.00 87.19 122 LEU A CA 1
ATOM 925 C C . LEU A 1 122 ? -1.608 5.876 -0.760 1.00 87.19 122 LEU A C 1
ATOM 927 O O . LEU A 1 122 ? -1.095 6.846 -1.311 1.00 87.19 122 LEU A O 1
ATOM 931 N N . ARG A 1 123 ? -2.615 6.009 0.104 1.00 87.75 123 ARG A N 1
ATOM 932 C CA . ARG A 1 123 ? -3.024 7.293 0.678 1.00 87.75 123 ARG A CA 1
ATOM 933 C C . ARG A 1 123 ? -2.564 7.349 2.128 1.00 87.75 123 ARG A C 1
ATOM 935 O O . ARG A 1 123 ? -2.854 6.436 2.899 1.00 87.75 123 ARG A O 1
ATOM 942 N N . ILE A 1 124 ? -1.874 8.424 2.493 1.00 88.94 124 ILE A N 1
ATOM 943 C CA . ILE A 1 124 ? -1.396 8.640 3.860 1.00 88.94 124 ILE A CA 1
ATOM 944 C C . ILE A 1 124 ? -2.580 8.975 4.772 1.00 88.94 124 ILE A C 1
ATOM 946 O O . ILE A 1 124 ? -3.372 9.862 4.452 1.00 88.94 124 ILE A O 1
ATOM 950 N N . VAL A 1 125 ? -2.700 8.247 5.886 1.00 89.69 125 VAL A N 1
ATOM 951 C CA . VAL A 1 125 ? -3.733 8.456 6.918 1.00 89.69 125 VAL A CA 1
ATOM 952 C C . VAL A 1 125 ? -3.096 8.960 8.211 1.00 89.69 125 VAL A C 1
ATOM 954 O O . VAL A 1 125 ? -3.600 9.894 8.824 1.00 89.69 125 VAL A O 1
ATOM 957 N N . GLU A 1 126 ? -1.962 8.376 8.595 1.00 88.12 126 GLU A N 1
ATOM 958 C CA . GLU A 1 126 ? -1.168 8.756 9.762 1.00 88.12 126 GLU A CA 1
ATOM 959 C C . GLU A 1 126 ? 0.310 8.734 9.386 1.00 88.12 126 GLU A C 1
ATOM 961 O O . GLU A 1 126 ? 0.768 7.807 8.720 1.00 88.12 126 GLU A O 1
ATOM 966 N N . CYS A 1 127 ? 1.072 9.727 9.829 1.00 87.62 127 CYS A N 1
ATOM 967 C CA . CYS A 1 127 ? 2.464 9.884 9.439 1.00 87.62 127 CYS A CA 1
ATOM 968 C C . CYS A 1 127 ? 3.261 10.497 10.586 1.00 87.62 127 CYS A C 1
ATOM 970 O O . CYS A 1 127 ? 2.759 11.398 11.256 1.00 87.62 127 CYS A O 1
ATOM 972 N N . SER A 1 128 ? 4.482 10.019 10.821 1.00 86.38 128 SER A N 1
ATOM 973 C CA . SER A 1 128 ? 5.412 10.721 11.703 1.00 86.38 128 SER A CA 1
ATOM 974 C C . SER A 1 128 ? 5.989 11.954 11.002 1.00 86.38 128 SER A C 1
ATOM 976 O O . SER A 1 128 ? 6.105 11.974 9.775 1.00 86.38 128 SER A O 1
ATOM 978 N N . ASP A 1 129 ? 6.353 12.974 11.781 1.00 81.94 129 ASP A N 1
ATOM 979 C CA . ASP A 1 129 ? 6.839 14.267 11.265 1.00 81.94 129 ASP A CA 1
ATOM 980 C C . ASP A 1 129 ? 8.167 14.156 10.494 1.00 81.94 129 ASP A C 1
ATOM 982 O O . ASP A 1 129 ? 8.518 15.034 9.712 1.00 81.94 129 ASP A O 1
ATOM 986 N N . ASP A 1 130 ? 8.912 13.071 10.714 1.00 80.19 130 ASP A N 1
ATOM 987 C CA . ASP A 1 130 ? 10.185 12.752 10.064 1.00 80.19 130 ASP A CA 1
ATOM 988 C C . ASP A 1 130 ? 10.030 11.913 8.784 1.00 80.19 130 ASP A C 1
ATOM 990 O O . ASP A 1 130 ? 11.029 11.503 8.200 1.00 80.19 130 ASP A O 1
ATOM 994 N N . CYS A 1 131 ? 8.802 11.639 8.333 1.00 81.38 131 CYS A N 1
ATOM 995 C CA . CYS A 1 131 ? 8.577 10.786 7.173 1.00 81.38 131 CYS A CA 1
ATOM 996 C C . CYS A 1 131 ? 9.037 11.437 5.868 1.00 81.38 131 CYS A C 1
ATOM 998 O O . CYS A 1 131 ? 8.490 12.449 5.429 1.00 81.38 131 CYS A O 1
ATOM 1000 N N . VAL A 1 132 ? 9.984 10.782 5.199 1.00 84.00 132 VAL A N 1
ATOM 1001 C CA . VAL A 1 132 ? 10.504 11.180 3.889 1.00 84.00 132 VAL A CA 1
ATOM 1002 C C . VAL A 1 132 ? 10.333 10.018 2.918 1.00 84.00 132 VAL A C 1
ATOM 1004 O O . VAL A 1 132 ? 10.640 8.874 3.249 1.00 84.00 132 VAL A O 1
ATOM 1007 N N . VAL A 1 133 ? 9.831 10.317 1.720 1.00 84.25 133 VAL A N 1
ATOM 1008 C CA . VAL A 1 133 ? 9.623 9.337 0.649 1.00 84.25 133 VAL A CA 1
ATOM 1009 C C . VAL A 1 133 ? 10.616 9.615 -0.469 1.00 84.25 133 VAL A C 1
ATOM 1011 O O . VAL A 1 133 ? 10.658 10.728 -0.990 1.00 84.25 133 VAL A O 1
ATOM 1014 N N . ASP A 1 134 ? 11.389 8.597 -0.833 1.00 83.44 134 ASP A N 1
ATOM 1015 C CA . ASP A 1 134 ? 12.243 8.625 -2.017 1.00 83.44 134 ASP A CA 1
ATOM 1016 C C . ASP A 1 134 ? 11.396 8.357 -3.274 1.00 83.44 134 ASP A C 1
ATOM 1018 O O . ASP A 1 134 ? 10.610 7.407 -3.310 1.00 83.44 134 ASP A O 1
ATOM 1022 N N . GLN A 1 135 ? 11.528 9.216 -4.286 1.00 79.94 135 GLN A N 1
ATOM 1023 C CA . GLN A 1 135 ? 10.777 9.148 -5.543 1.00 79.94 135 GLN A CA 1
ATOM 1024 C C . GLN A 1 135 ? 11.661 8.811 -6.752 1.00 79.94 135 GLN A C 1
ATOM 1026 O O . GLN A 1 135 ? 11.172 8.854 -7.880 1.00 79.94 135 GLN A O 1
ATOM 1031 N N . VAL A 1 136 ? 12.929 8.427 -6.547 1.00 77.44 136 VAL A N 1
ATOM 1032 C CA . VAL A 1 136 ? 13.869 8.093 -7.637 1.00 77.44 136 VAL A CA 1
ATOM 1033 C C . VAL A 1 136 ? 13.292 7.039 -8.590 1.00 77.44 136 VAL A C 1
ATOM 1035 O O . VAL A 1 136 ? 13.362 7.197 -9.805 1.00 77.44 136 VAL A O 1
ATOM 1038 N N . ALA A 1 137 ? 12.617 6.012 -8.061 1.00 70.75 137 ALA A N 1
ATOM 1039 C CA . ALA A 1 137 ? 12.000 4.962 -8.879 1.00 70.75 137 ALA A CA 1
ATOM 1040 C C . ALA A 1 137 ? 10.849 5.453 -9.786 1.00 70.75 137 ALA A C 1
ATOM 1042 O O . ALA A 1 137 ? 10.481 4.751 -10.726 1.00 70.75 137 ALA A O 1
ATOM 1043 N N . LEU A 1 138 ? 10.259 6.620 -9.498 1.00 69.62 138 LEU A N 1
ATOM 1044 C CA . LEU A 1 138 ? 9.157 7.206 -10.270 1.00 69.62 138 LEU A CA 1
ATOM 1045 C C . LEU A 1 138 ? 9.630 8.268 -11.267 1.00 69.62 138 LEU A C 1
ATOM 1047 O O . LEU A 1 138 ? 9.028 8.394 -12.330 1.00 69.62 138 LEU A O 1
ATOM 1051 N N . VAL A 1 139 ? 10.657 9.043 -10.911 1.00 65.69 139 VAL A N 1
ATOM 1052 C CA . VAL A 1 139 ? 11.103 10.217 -11.683 1.00 65.69 139 VAL A CA 1
ATOM 1053 C C . VAL A 1 139 ? 12.268 9.884 -12.623 1.00 65.69 139 VAL A C 1
ATOM 1055 O O . VAL A 1 139 ? 12.409 10.526 -13.658 1.00 65.69 139 VAL A O 1
ATOM 1058 N N . GLY A 1 140 ? 13.050 8.839 -12.331 1.00 57.69 140 GLY A N 1
ATOM 1059 C CA . GLY A 1 140 ? 14.301 8.574 -13.043 1.00 57.69 140 GLY A CA 1
ATOM 1060 C C . GLY A 1 140 ? 15.389 9.598 -12.693 1.00 57.69 140 GLY A C 1
ATOM 1061 O O . GLY A 1 140 ? 15.127 10.617 -12.059 1.00 57.69 140 GLY A O 1
ATOM 1062 N N . ASP A 1 141 ? 16.628 9.322 -13.099 1.00 53.47 141 ASP A N 1
ATOM 1063 C CA . ASP A 1 141 ? 17.807 10.140 -12.761 1.00 53.47 141 ASP A CA 1
ATOM 1064 C C . ASP A 1 141 ? 17.949 11.408 -13.642 1.00 53.47 141 ASP A C 1
ATOM 1066 O O . ASP A 1 141 ? 19.048 11.930 -13.816 1.00 53.47 141 ASP A O 1
ATOM 1070 N N . GLU A 1 142 ? 16.872 11.900 -14.263 1.00 52.03 142 GLU A N 1
ATOM 1071 C CA . GLU A 1 142 ? 16.969 12.880 -15.362 1.00 52.03 142 GLU A CA 1
ATOM 1072 C C . GLU A 1 142 ? 17.114 14.349 -14.915 1.00 52.03 142 GLU A C 1
ATOM 1074 O O . GLU A 1 142 ? 17.318 15.216 -15.760 1.00 52.03 142 GLU A O 1
ATOM 1079 N N . ASP A 1 143 ? 17.132 14.630 -13.607 1.00 46.53 143 ASP A N 1
ATOM 1080 C CA . ASP A 1 143 ? 17.314 15.979 -13.050 1.00 46.53 143 ASP A CA 1
ATOM 1081 C C . ASP A 1 143 ? 18.516 16.060 -12.079 1.00 46.53 143 ASP A C 1
ATOM 1083 O O . ASP A 1 143 ? 18.386 16.477 -10.926 1.00 46.53 143 ASP A O 1
ATOM 1087 N N . GLU A 1 144 ? 19.724 15.689 -12.521 1.00 45.41 144 GLU A N 1
ATOM 1088 C CA . GLU A 1 144 ? 20.956 16.109 -11.829 1.00 45.41 144 GLU A CA 1
ATOM 1089 C C . GLU A 1 144 ? 21.350 17.544 -12.232 1.00 45.41 144 GLU A C 1
ATOM 1091 O O . GLU A 1 144 ? 22.322 17.768 -12.951 1.00 45.41 144 GLU A O 1
ATOM 1096 N N . GLU A 1 145 ? 20.626 18.543 -11.718 1.00 41.16 145 GLU A N 1
ATOM 1097 C CA . GLU A 1 145 ? 21.214 19.870 -11.504 1.00 41.16 145 GLU A CA 1
ATOM 1098 C C . GLU A 1 145 ? 21.779 19.944 -10.081 1.00 41.16 145 GLU A C 1
ATOM 1100 O O . GLU A 1 145 ? 21.120 19.694 -9.069 1.00 41.16 145 GLU A O 1
ATOM 1105 N N . VAL A 1 146 ? 23.077 20.226 -10.032 1.00 44.00 146 VAL A N 1
ATOM 1106 C CA . VAL A 1 146 ? 23.982 20.017 -8.904 1.00 44.00 146 VAL A CA 1
ATOM 1107 C C . VAL A 1 146 ? 23.590 20.866 -7.691 1.00 44.00 146 VAL A C 1
ATOM 1109 O O . VAL A 1 146 ? 23.755 22.084 -7.676 1.00 44.00 146 VAL A O 1
ATOM 1112 N N . GLY A 1 147 ? 23.178 20.197 -6.613 1.00 32.84 147 GLY A N 1
ATOM 1113 C CA . GLY A 1 147 ? 22.894 20.807 -5.314 1.00 32.84 147 GLY A CA 1
ATOM 1114 C C . GLY A 1 147 ? 23.329 19.925 -4.145 1.00 32.84 147 GLY A C 1
ATOM 1115 O O . GLY A 1 147 ? 22.500 19.336 -3.469 1.00 32.84 147 GLY A O 1
ATOM 1116 N N . GLN A 1 148 ? 24.645 19.820 -3.941 1.00 34.62 148 GLN A N 1
ATOM 1117 C CA . GLN A 1 148 ? 25.342 19.406 -2.710 1.00 34.62 148 GLN A CA 1
ATOM 1118 C C . GLN A 1 148 ? 24.613 18.428 -1.759 1.00 34.62 148 GLN A C 1
ATOM 1120 O O . GLN A 1 148 ? 23.931 18.820 -0.818 1.00 34.62 148 GLN A O 1
ATOM 1125 N N . GLY A 1 149 ? 24.940 17.141 -1.905 1.00 41.06 149 GLY A N 1
ATOM 1126 C CA . GLY A 1 149 ? 25.139 16.234 -0.771 1.00 41.06 149 GLY A CA 1
ATOM 1127 C C . GLY A 1 149 ? 23.929 15.968 0.123 1.00 41.06 149 GLY A C 1
ATOM 1128 O O . GLY A 1 149 ? 24.014 16.172 1.334 1.00 41.06 149 GLY A O 1
ATOM 1129 N N . SER A 1 150 ? 22.839 15.420 -0.416 1.00 33.56 150 SER A N 1
ATOM 1130 C CA . SER A 1 150 ? 21.793 14.858 0.443 1.00 33.56 150 SER A CA 1
ATOM 1131 C C . SER A 1 150 ? 22.115 13.404 0.789 1.00 33.56 150 SER A C 1
ATOM 1133 O O . SER A 1 150 ? 21.936 12.469 0.015 1.00 33.56 150 SER A O 1
ATOM 1135 N N . SER A 1 151 ? 22.689 13.234 1.976 1.00 36.12 151 SER A N 1
ATOM 1136 C CA . SER A 1 151 ? 22.909 11.949 2.635 1.00 36.12 151 SER A CA 1
ATOM 1137 C C . SER A 1 151 ? 21.643 11.078 2.581 1.00 36.12 151 SER A C 1
ATOM 1139 O O . SER A 1 151 ? 20.570 11.558 2.939 1.00 36.12 151 SER A O 1
ATOM 1141 N N . ARG A 1 152 ? 21.780 9.796 2.203 1.00 45.38 152 ARG A N 1
ATOM 1142 C CA . ARG A 1 152 ? 20.742 8.753 2.331 1.00 45.38 152 ARG A CA 1
ATOM 1143 C C . ARG A 1 152 ? 20.205 8.738 3.766 1.00 45.38 152 ARG A C 1
ATOM 1145 O O . ARG A 1 152 ? 20.825 8.146 4.647 1.00 45.38 152 ARG A O 1
ATOM 1152 N N . LYS A 1 153 ? 19.083 9.407 4.021 1.00 34.47 153 LYS A N 1
ATOM 1153 C CA . LYS A 1 153 ? 18.460 9.480 5.347 1.00 34.47 153 LYS A CA 1
ATOM 1154 C C . LYS A 1 153 ? 17.103 8.806 5.289 1.00 34.47 153 LYS A C 1
ATOM 1156 O O . LYS A 1 153 ? 16.113 9.406 4.900 1.00 34.47 153 LYS A O 1
ATOM 1161 N N . HIS A 1 154 ? 17.095 7.543 5.696 1.00 47.81 154 HIS A N 1
ATOM 1162 C CA . HIS A 1 154 ? 15.875 6.819 6.007 1.00 47.81 154 HIS A CA 1
ATOM 1163 C C . HIS A 1 154 ? 15.650 6.909 7.514 1.00 47.81 154 HIS A C 1
ATOM 1165 O O . HIS A 1 154 ? 16.351 6.244 8.272 1.00 47.81 154 HIS A O 1
ATOM 1171 N N . GLU A 1 155 ? 14.672 7.687 7.963 1.00 40.38 155 GLU A N 1
ATOM 1172 C CA . GLU A 1 155 ? 14.082 7.472 9.285 1.00 40.38 155 GLU A CA 1
ATOM 1173 C C . GLU A 1 155 ? 12.584 7.775 9.205 1.00 40.38 155 GLU A C 1
ATOM 1175 O O . GLU A 1 155 ? 12.156 8.851 8.819 1.00 40.38 155 GLU A O 1
ATOM 1180 N N . THR A 1 156 ? 11.771 6.765 9.491 1.00 42.62 156 THR A N 1
ATOM 1181 C CA . THR A 1 156 ? 10.325 6.869 9.680 1.00 42.62 156 THR A CA 1
ATOM 1182 C C . THR A 1 156 ? 9.952 5.711 10.582 1.00 42.62 156 THR A C 1
ATOM 1184 O O . THR A 1 156 ? 10.236 4.547 10.271 1.00 42.62 156 THR A O 1
ATOM 1187 N N . ARG A 1 157 ? 9.357 6.012 11.737 1.00 42.22 157 ARG A N 1
ATOM 1188 C CA . ARG A 1 157 ? 9.097 4.989 12.763 1.00 42.22 157 ARG A CA 1
ATOM 1189 C C . ARG A 1 157 ? 7.726 4.329 12.633 1.00 42.22 157 ARG A C 1
ATOM 1191 O O . ARG A 1 157 ? 7.594 3.188 13.082 1.00 42.22 157 ARG A O 1
ATOM 1198 N N . ARG A 1 158 ? 6.745 4.989 12.000 1.00 51.28 158 ARG A N 1
ATOM 1199 C CA . ARG A 1 158 ? 5.452 4.417 11.566 1.00 51.28 158 ARG A CA 1
ATOM 1200 C C . ARG A 1 158 ? 4.714 5.389 10.642 1.00 51.28 158 ARG A C 1
ATOM 1202 O O . ARG A 1 158 ? 4.360 6.478 11.078 1.00 51.28 158 ARG A O 1
ATOM 1209 N N . CYS A 1 159 ? 4.395 4.950 9.431 1.00 58.06 159 CYS A N 1
ATOM 1210 C CA . CYS A 1 159 ? 3.386 5.585 8.586 1.00 58.06 159 CYS A CA 1
ATOM 1211 C C . CYS A 1 159 ? 2.226 4.600 8.388 1.00 58.06 159 CYS A C 1
ATOM 1213 O O . CYS A 1 159 ? 2.451 3.446 8.018 1.00 58.06 159 CYS A O 1
ATOM 1215 N N . GLY A 1 160 ? 1.009 5.026 8.722 1.00 63.38 160 GLY A N 1
ATOM 1216 C CA . GLY A 1 160 ? -0.229 4.300 8.482 1.00 63.38 160 GLY A CA 1
ATOM 1217 C C . GLY A 1 160 ? -0.847 4.810 7.191 1.00 63.38 160 GLY A C 1
ATOM 1218 O O . GLY A 1 160 ? -1.254 5.968 7.091 1.00 63.38 160 GLY A O 1
ATOM 1219 N N . VAL A 1 161 ? -0.910 3.954 6.185 1.00 74.44 161 VAL A N 1
ATOM 1220 C CA . VAL A 1 161 ? -1.399 4.321 4.859 1.00 74.44 161 VAL A CA 1
ATOM 1221 C C . VAL A 1 161 ? -2.426 3.299 4.412 1.00 74.44 161 VAL A C 1
ATOM 1223 O O . VAL A 1 161 ? -2.374 2.147 4.834 1.00 74.44 161 VAL A O 1
ATOM 1226 N N . THR A 1 162 ? -3.379 3.684 3.575 1.00 73.94 162 THR A N 1
ATOM 1227 C CA . THR A 1 162 ? -4.330 2.719 3.018 1.00 73.94 162 THR A CA 1
ATOM 1228 C C . THR A 1 162 ? -4.154 2.567 1.518 1.00 73.94 162 THR A C 1
ATOM 1230 O O . THR A 1 162 ? -3.906 3.541 0.801 1.00 73.94 162 THR A O 1
ATOM 1233 N N . CYS A 1 163 ? -4.218 1.316 1.062 1.00 73.69 163 CYS A N 1
ATOM 1234 C CA . CYS A 1 163 ? -4.102 0.951 -0.335 1.00 73.69 163 CYS A CA 1
ATOM 1235 C C . CYS A 1 163 ? -5.253 1.574 -1.103 1.00 73.69 163 CYS A C 1
ATOM 1237 O O . CYS A 1 163 ? -6.427 1.280 -0.875 1.00 73.69 163 CYS A O 1
ATOM 1239 N N . SER A 1 164 ? -4.876 2.452 -2.014 1.00 63.94 164 SER A N 1
ATOM 1240 C CA . SER A 1 164 ? -5.810 3.247 -2.768 1.00 63.94 164 SER A CA 1
ATOM 1241 C C . SER A 1 164 ? -6.070 2.678 -4.146 1.00 63.94 164 SER A C 1
ATOM 1243 O O . SER A 1 164 ? -7.157 2.904 -4.640 1.00 63.94 164 SER A O 1
ATOM 1245 N N . HIS A 1 165 ? -5.133 1.951 -4.759 1.00 64.81 165 HIS A N 1
ATOM 1246 C CA . HIS A 1 165 ? -5.320 1.163 -5.982 1.00 64.81 165 HIS A CA 1
ATOM 1247 C C . HIS A 1 165 ? -4.357 -0.035 -5.943 1.00 64.81 165 HIS A C 1
ATOM 1249 O O . HIS A 1 165 ? -3.216 0.093 -5.501 1.00 64.81 165 HIS A O 1
ATOM 1255 N N . ASN A 1 166 ? -4.811 -1.198 -6.421 1.00 56.69 166 ASN A N 1
ATOM 1256 C CA . ASN A 1 166 ? -3.912 -2.314 -6.718 1.00 56.69 166 ASN A CA 1
ATOM 1257 C C . ASN A 1 166 ? -3.143 -1.998 -8.004 1.00 56.69 166 ASN A C 1
ATOM 1259 O O . ASN A 1 166 ? -3.736 -1.488 -8.955 1.00 56.69 166 ASN A O 1
ATOM 1263 N N . ILE A 1 167 ? -1.874 -2.397 -8.090 1.00 55.31 167 ILE A N 1
ATOM 1264 C CA . ILE A 1 167 ? -1.051 -2.134 -9.281 1.00 55.31 167 ILE A CA 1
ATOM 1265 C C . ILE A 1 167 ? -1.572 -2.897 -10.521 1.00 55.31 167 ILE A C 1
ATOM 1267 O O . ILE A 1 167 ? -1.304 -2.528 -11.658 1.00 55.31 167 ILE A O 1
ATOM 1271 N N . SER A 1 168 ? -2.411 -3.919 -10.329 1.00 44.38 168 SER A N 1
ATOM 1272 C CA . SER A 1 168 ? -3.091 -4.638 -11.417 1.00 44.38 168 SER A CA 1
ATOM 1273 C C . SER A 1 168 ? -4.306 -3.923 -12.012 1.00 44.38 168 SER A C 1
ATOM 1275 O O . SER A 1 168 ? -4.945 -4.453 -12.924 1.00 44.38 168 SER A O 1
ATOM 1277 N N . GLY A 1 169 ? -4.637 -2.724 -11.528 1.00 35.81 169 GLY A N 1
ATOM 1278 C CA . GLY A 1 169 ? -5.682 -1.878 -12.088 1.00 35.81 169 GLY A CA 1
ATOM 1279 C C . GLY A 1 169 ? -5.275 -1.253 -13.423 1.00 35.81 169 GLY A C 1
ATOM 1280 O O . GLY A 1 169 ? -5.031 -0.058 -13.491 1.00 35.81 169 GLY A O 1
ATOM 1281 N N . HIS A 1 170 ? -5.261 -2.053 -14.492 1.00 36.19 170 HIS A N 1
ATOM 1282 C CA . HIS A 1 170 ? -5.362 -1.595 -15.883 1.00 36.19 170 HIS A CA 1
ATOM 1283 C C . HIS A 1 170 ? -4.262 -0.621 -16.366 1.00 36.19 170 HIS A C 1
ATOM 1285 O O . HIS A 1 170 ? -4.542 0.456 -16.887 1.00 36.19 170 HIS A O 1
ATOM 1291 N N . GLN A 1 171 ? -3.001 -1.038 -16.290 1.00 35.16 171 GLN A N 1
ATOM 1292 C CA . GLN A 1 171 ? -1.925 -0.499 -17.128 1.00 35.16 171 GLN A CA 1
ATOM 1293 C C . GLN A 1 171 ? -1.493 -1.601 -18.101 1.00 35.16 171 GLN A C 1
ATOM 1295 O O . GLN A 1 171 ? -1.288 -2.738 -17.686 1.00 35.16 171 GLN A O 1
ATOM 1300 N N . LEU A 1 172 ? -1.366 -1.241 -19.383 1.00 33.81 172 LEU A N 1
ATOM 1301 C CA . LEU A 1 172 ? -1.006 -2.084 -20.535 1.00 33.81 172 LEU A CA 1
ATOM 1302 C C . LEU A 1 172 ? -2.172 -2.832 -21.204 1.00 33.81 172 LEU A C 1
ATOM 1304 O O . LEU A 1 172 ? -2.256 -4.057 -21.207 1.00 33.81 172 LEU A O 1
ATOM 1308 N N . GLN A 1 173 ? -3.021 -2.074 -21.899 1.00 26.23 173 GLN A N 1
ATOM 1309 C CA . GLN A 1 173 ? -3.435 -2.515 -23.230 1.00 26.23 173 GLN A CA 1
ATOM 1310 C C . GLN A 1 173 ? -2.788 -1.571 -24.240 1.00 26.23 173 GLN A C 1
ATOM 1312 O O . GLN A 1 173 ? -3.371 -0.563 -24.642 1.00 26.23 173 GLN A O 1
ATOM 1317 N N . GLU A 1 174 ? -1.540 -1.879 -24.588 1.00 29.14 174 GLU A N 1
ATOM 1318 C CA . GLU A 1 174 ? -0.929 -1.353 -25.801 1.00 29.14 174 GLU A CA 1
ATOM 1319 C C . GLU A 1 174 ? -1.791 -1.835 -26.971 1.00 29.14 174 GLU A C 1
ATOM 1321 O O . GLU A 1 174 ? -2.010 -3.034 -27.165 1.00 29.14 174 GLU A O 1
ATOM 1326 N N . ARG A 1 175 ? -2.387 -0.881 -27.689 1.00 28.64 175 ARG A N 1
ATOM 1327 C CA . ARG A 1 175 ? -3.020 -1.174 -28.969 1.00 28.64 175 ARG A CA 1
ATOM 1328 C C . ARG A 1 175 ? -1.903 -1.419 -29.979 1.00 28.64 175 ARG A C 1
ATOM 1330 O O . ARG A 1 175 ? -0.975 -0.617 -30.051 1.00 28.64 175 ARG A O 1
ATOM 1337 N N . HIS A 1 176 ? -2.034 -2.520 -30.713 1.00 31.78 176 HIS A N 1
ATOM 1338 C CA . HIS A 1 176 ? -1.372 -2.748 -31.996 1.00 31.78 176 HIS A CA 1
ATOM 1339 C C . HIS A 1 176 ? -1.613 -1.596 -32.975 1.00 31.78 176 HIS A C 1
ATOM 1341 O O . HIS A 1 176 ? -2.719 -1.002 -32.916 1.00 31.78 176 HIS A O 1
#

pLDDT: mean 74.95, std 19.09, range [26.23, 94.62]